Protein AF-A0A0R2JKQ6-F1 (afdb_monomer)

Sequence (51 aa):
MMDIGILIILYVIALLCLMFGVQGKGSAKQKGILTLVGLVFLIGAIIYMAW

Nearest PDB stru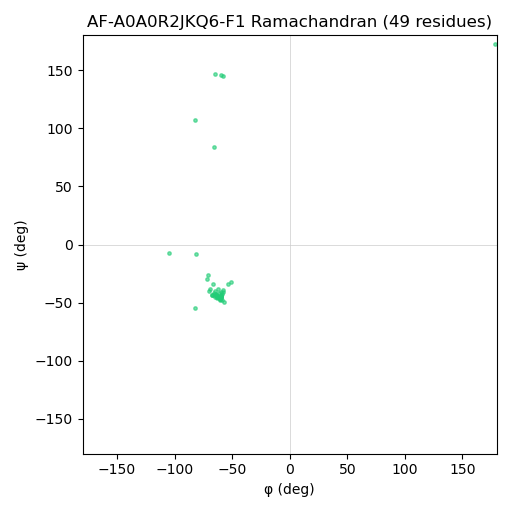ctures (foldseek):
  5bwd-assembly1_A  TM=8.941E-01  e=2.696E+00  Thauera aromatica
  5bwe-assembly1_A  TM=8.763E-01  e=2.696E+00  Thauera aromatica

Organism: NCBI:txid1620

Foldseek 3Di:
DQPVVLLVVLLVQLVVLQCCLVPNDDDVVSSVVSNVVSVVSVVVSVVSVVD

pLDDT: mean 85.18, std 7.79, range [53.22, 92.62]

Mean predicted aligned error: 4.53 Å

Radius of gyration: 12.16 Å; Cα contacts (8 Å, |Δi|>4): 44; chains: 1; bounding box: 26×17×35 Å

Secondary structure (DSSP, 8-state):
---HHHHHHHHHHHHHHHHHHHH-SS-HHHHHHHHHHHHHHHHHHHHHHT-

Structure (mmCIF, N/CA/C/O backbone):
data_AF-A0A0R2JKQ6-F1
#
_entry.id   AF-A0A0R2JKQ6-F1
#
loop_
_atom_site.group_PDB
_atom_site.id
_atom_site.type_symbol
_atom_site.label_atom_id
_atom_site.label_alt_id
_atom_site.label_comp_id
_atom_site.label_asym_id
_atom_site.label_entity_id
_atom_site.label_seq_id
_atom_site.pdbx_PDB_ins_code
_atom_site.Cartn_x
_atom_site.Cartn_y
_atom_site.Cartn_z
_atom_site.occupancy
_atom_site.B_iso_or_equiv
_atom_site.auth_seq_id
_atom_site.auth_comp_id
_atom_site.auth_asym_id
_atom_site.auth_atom_id
_atom_site.pdbx_PDB_model_num
ATOM 1 N N . MET A 1 1 ? 12.645 -5.646 -19.465 1.00 53.22 1 MET A N 1
ATOM 2 C CA . MET A 1 1 ? 11.320 -6.189 -19.106 1.00 53.22 1 MET A CA 1
ATOM 3 C C . MET A 1 1 ? 11.204 -6.018 -17.605 1.00 53.22 1 MET A C 1
ATOM 5 O O . MET A 1 1 ? 11.826 -6.790 -16.895 1.00 53.22 1 MET A O 1
ATOM 9 N N . MET A 1 2 ? 10.575 -4.932 -17.142 1.00 59.69 2 MET A N 1
ATOM 10 C CA . MET A 1 2 ? 10.410 -4.674 -15.703 1.00 59.69 2 MET A CA 1
ATOM 11 C C . MET A 1 2 ? 9.667 -5.845 -15.055 1.00 59.69 2 MET A C 1
ATOM 13 O O . M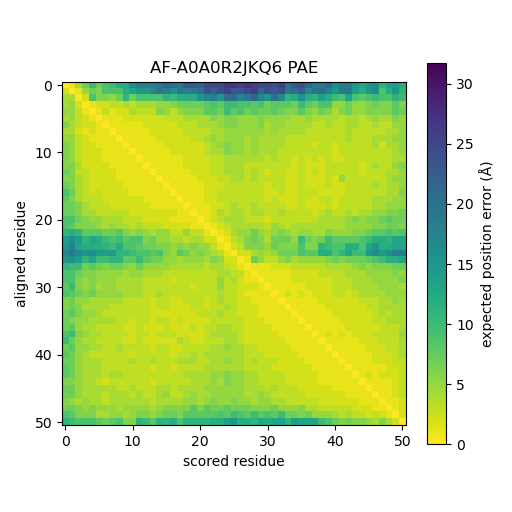ET A 1 2 ? 8.781 -6.420 -15.694 1.00 59.69 2 MET A O 1
ATOM 17 N N . ASP A 1 3 ? 10.007 -6.192 -13.814 1.00 75.62 3 ASP A N 1
ATOM 18 C CA . ASP A 1 3 ? 9.348 -7.254 -13.056 1.00 75.62 3 ASP A CA 1
ATOM 19 C C . ASP A 1 3 ? 7.891 -6.865 -12.757 1.00 75.62 3 ASP A C 1
ATOM 21 O O . ASP A 1 3 ? 7.548 -6.358 -11.689 1.00 75.62 3 ASP A O 1
ATOM 25 N N . ILE A 1 4 ? 7.003 -7.124 -13.721 1.00 78.88 4 ILE A N 1
ATOM 26 C CA . ILE A 1 4 ? 5.552 -6.904 -13.628 1.00 78.88 4 ILE A CA 1
ATOM 27 C C . ILE A 1 4 ? 4.984 -7.543 -12.350 1.00 78.88 4 ILE A C 1
ATOM 29 O O . ILE A 1 4 ? 4.070 -6.995 -11.736 1.00 78.88 4 ILE A O 1
ATOM 33 N N . GLY A 1 5 ? 5.565 -8.662 -11.903 1.00 81.62 5 GLY A N 1
ATOM 34 C CA . GLY A 1 5 ? 5.204 -9.310 -10.642 1.00 81.62 5 GLY A CA 1
ATOM 35 C C . GLY A 1 5 ? 5.396 -8.412 -9.415 1.00 81.62 5 GLY A C 1
ATOM 36 O O . GLY A 1 5 ? 4.519 -8.372 -8.554 1.00 81.62 5 GLY A O 1
ATOM 37 N N . ILE A 1 6 ? 6.484 -7.637 -9.352 1.00 84.00 6 ILE A N 1
ATOM 38 C CA . ILE A 1 6 ? 6.762 -6.717 -8.239 1.00 84.00 6 ILE A CA 1
ATOM 39 C C . ILE A 1 6 ? 5.745 -5.574 -8.233 1.00 84.00 6 ILE A C 1
ATOM 41 O O . ILE A 1 6 ? 5.187 -5.252 -7.185 1.00 84.00 6 ILE A O 1
ATOM 45 N N . LEU A 1 7 ? 5.431 -5.014 -9.404 1.00 84.38 7 LEU A N 1
ATOM 46 C CA . LEU A 1 7 ? 4.414 -3.968 -9.543 1.00 84.38 7 LEU A CA 1
ATOM 47 C C . LEU A 1 7 ? 3.039 -4.440 -9.067 1.00 84.38 7 LEU A C 1
ATOM 49 O O . LEU A 1 7 ? 2.384 -3.738 -8.298 1.00 84.38 7 LEU A O 1
ATOM 53 N N . ILE A 1 8 ? 2.619 -5.643 -9.463 1.00 87.94 8 ILE A N 1
ATOM 54 C CA . ILE A 1 8 ? 1.339 -6.218 -9.030 1.00 87.94 8 ILE A CA 1
ATOM 55 C C . ILE A 1 8 ? 1.299 -6.362 -7.504 1.00 87.94 8 ILE A C 1
A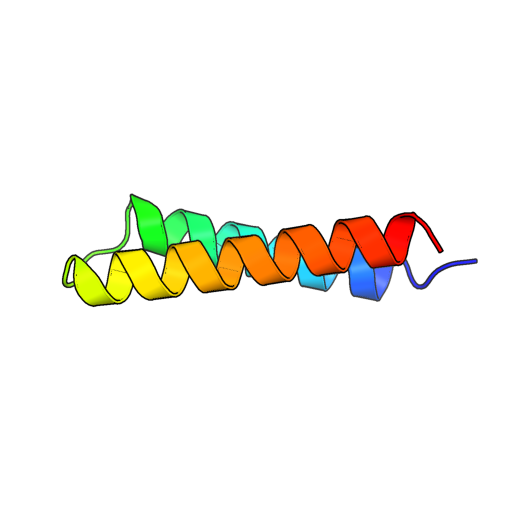TOM 57 O O . ILE A 1 8 ? 0.313 -5.969 -6.881 1.00 87.94 8 ILE A O 1
ATOM 61 N N . ILE A 1 9 ? 2.370 -6.869 -6.888 1.00 88.69 9 ILE A N 1
ATOM 62 C 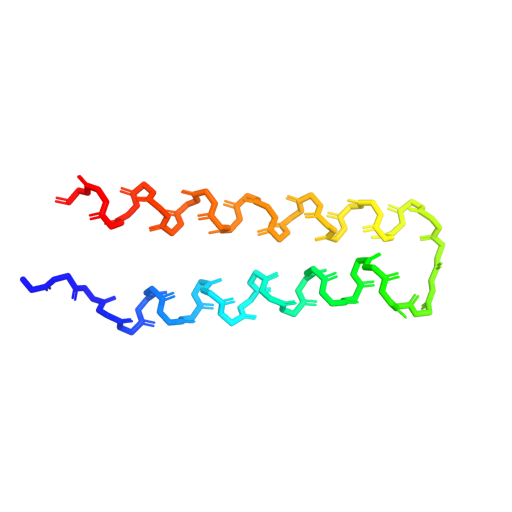CA . ILE A 1 9 ? 2.447 -7.027 -5.430 1.00 88.69 9 ILE A CA 1
ATOM 63 C C . ILE A 1 9 ? 2.348 -5.665 -4.728 1.00 88.69 9 ILE A C 1
ATOM 65 O O . ILE A 1 9 ? 1.573 -5.521 -3.780 1.00 88.69 9 ILE A O 1
ATOM 69 N N . LEU A 1 10 ? 3.070 -4.651 -5.216 1.00 87.88 10 LEU A N 1
ATOM 70 C CA . LEU A 1 10 ? 3.020 -3.290 -4.672 1.00 87.88 10 LEU A CA 1
ATOM 71 C C . LEU A 1 10 ? 1.605 -2.697 -4.750 1.00 87.88 10 LEU A C 1
ATOM 73 O O . LEU A 1 10 ? 1.121 -2.140 -3.764 1.00 87.88 10 LEU A O 1
ATOM 77 N N . TYR A 1 11 ? 0.914 -2.867 -5.881 1.00 88.44 11 TYR A N 1
ATOM 78 C CA . TYR A 1 11 ? -0.463 -2.396 -6.051 1.00 88.44 11 TYR A CA 1
ATOM 79 C C . TYR A 1 11 ? -1.449 -3.101 -5.118 1.00 88.44 11 TYR A C 1
ATOM 81 O O . TYR A 1 11 ? -2.294 -2.442 -4.511 1.00 88.44 11 TYR A O 1
ATOM 89 N N . VAL A 1 12 ? -1.340 -4.425 -4.969 1.00 91.75 12 VAL A N 1
ATOM 90 C CA . VAL A 1 12 ? -2.221 -5.201 -4.083 1.00 91.75 12 VAL A CA 1
ATOM 91 C C . VAL A 1 12 ? -2.045 -4.765 -2.628 1.00 91.75 12 VAL A C 1
ATOM 93 O O . VAL A 1 12 ? -3.036 -4.510 -1.943 1.00 91.75 12 VAL A O 1
ATOM 96 N N . ILE A 1 13 ? -0.803 -4.614 -2.159 1.00 91.62 13 ILE A N 1
ATOM 97 C CA . ILE A 1 13 ? -0.517 -4.165 -0.788 1.00 91.62 13 ILE A CA 1
ATOM 98 C C . ILE A 1 13 ? -1.037 -2.741 -0.566 1.00 91.62 13 ILE A C 1
ATOM 100 O O . ILE A 1 13 ? -1.706 -2.483 0.437 1.00 91.62 13 ILE A O 1
ATOM 104 N N . ALA A 1 14 ? -0.794 -1.828 -1.512 1.00 90.69 14 ALA A N 1
ATOM 105 C CA . ALA A 1 14 ? -1.266 -0.450 -1.417 1.00 90.69 14 ALA A CA 1
ATOM 106 C C . ALA A 1 14 ? -2.799 -0.370 -1.329 1.00 90.69 14 ALA A C 1
ATOM 108 O O . ALA A 1 14 ? -3.332 0.345 -0.477 1.00 90.69 14 ALA A O 1
ATOM 109 N N . LEU A 1 15 ? -3.511 -1.145 -2.155 1.00 90.19 15 LEU A N 1
ATO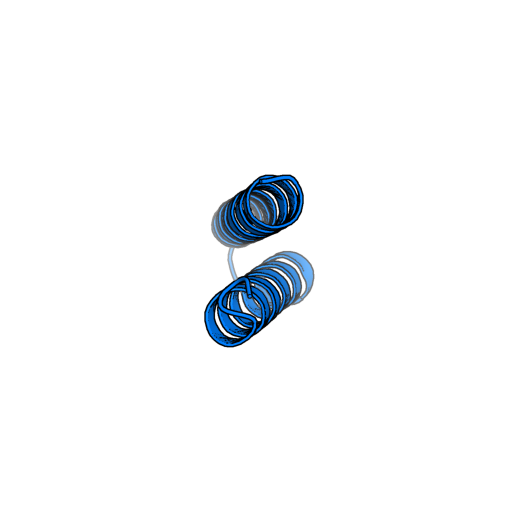M 110 C CA . LEU A 1 15 ? -4.972 -1.219 -2.133 1.00 90.19 15 LEU A CA 1
ATOM 111 C C . LEU A 1 15 ? -5.501 -1.754 -0.804 1.00 90.19 15 LEU A C 1
ATOM 113 O O . LEU A 1 15 ? -6.414 -1.157 -0.237 1.00 90.19 15 LEU A O 1
ATOM 117 N N . LEU A 1 16 ? -4.916 -2.830 -0.272 1.00 90.56 16 LEU A N 1
ATOM 118 C CA . LEU A 1 16 ? -5.314 -3.374 1.026 1.00 90.56 16 LEU A CA 1
ATOM 119 C C . LEU A 1 16 ? -5.103 -2.342 2.141 1.00 90.56 16 LEU A C 1
ATOM 121 O O . LEU A 1 16 ? -6.020 -2.080 2.920 1.00 90.56 16 LEU A O 1
ATOM 125 N N . CYS A 1 17 ? -3.939 -1.692 2.180 1.00 89.81 17 CYS A N 1
ATOM 126 C CA . CYS A 1 17 ? -3.647 -0.638 3.149 1.00 89.81 17 CYS A CA 1
ATOM 127 C C . CYS A 1 17 ? -4.642 0.531 3.062 1.00 89.81 17 CYS A C 1
ATOM 129 O O . CYS A 1 17 ? -5.137 0.992 4.090 1.00 89.81 17 CYS A O 1
ATOM 131 N N . LEU A 1 18 ? -5.001 0.972 1.854 1.00 88.94 18 LEU A N 1
ATOM 132 C CA . LEU A 1 18 ? -6.001 2.024 1.653 1.00 88.94 18 LEU A CA 1
ATOM 133 C C . LEU A 1 18 ? -7.408 1.577 2.077 1.00 88.94 18 LEU A C 1
ATOM 135 O O . LEU A 1 18 ? -8.104 2.321 2.766 1.00 88.94 18 LEU A O 1
ATOM 139 N N . MET A 1 19 ? -7.823 0.355 1.732 1.00 89.12 19 MET A N 1
ATOM 140 C CA . MET A 1 19 ? -9.131 -0.187 2.118 1.00 89.12 19 MET A CA 1
ATOM 141 C C . MET A 1 19 ? -9.284 -0.266 3.637 1.00 89.12 19 MET A C 1
ATOM 143 O O . MET A 1 19 ? -10.283 0.205 4.183 1.00 89.12 19 MET A O 1
ATOM 147 N N . PHE A 1 20 ? -8.285 -0.799 4.340 1.00 88.44 20 PHE A N 1
ATOM 148 C CA . PHE A 1 20 ? -8.296 -0.850 5.801 1.00 88.44 20 PHE A CA 1
ATOM 149 C C . PHE A 1 20 ? -8.089 0.535 6.440 1.00 88.44 20 PHE A C 1
ATOM 151 O O . PHE A 1 20 ? -8.629 0.795 7.515 1.00 88.44 20 PHE A O 1
ATOM 158 N N . GLY A 1 21 ? -7.365 1.443 5.785 1.00 86.81 21 GLY A N 1
ATOM 159 C CA . GLY A 1 21 ? -7.213 2.830 6.222 1.00 86.81 21 GLY A CA 1
ATOM 160 C C . GLY A 1 21 ? -8.536 3.600 6.198 1.00 86.81 21 GLY A C 1
ATOM 161 O O . GLY A 1 21 ? -8.876 4.291 7.156 1.00 86.81 21 GLY A O 1
ATOM 162 N N . VAL A 1 22 ? -9.343 3.423 5.149 1.00 83.00 22 VAL A N 1
ATOM 163 C CA . VAL A 1 22 ? -10.642 4.100 5.004 1.00 83.00 22 VAL A CA 1
ATOM 164 C C . VAL A 1 22 ? -11.738 3.373 5.791 1.00 83.00 22 VAL A C 1
ATOM 166 O O . VAL A 1 22 ? -12.403 3.957 6.652 1.00 83.00 22 VAL A O 1
ATOM 169 N N . GLN A 1 23 ? -11.911 2.075 5.540 1.00 85.00 23 GLN A N 1
ATOM 170 C CA . GLN A 1 23 ? -13.065 1.293 5.999 1.00 85.00 23 GLN A CA 1
ATOM 171 C C . GLN A 1 23 ? -12.761 0.360 7.178 1.00 85.00 23 GLN A C 1
ATOM 173 O O . GLN A 1 23 ? -13.682 -0.226 7.746 1.00 85.00 23 GLN A O 1
ATOM 178 N N . GLY A 1 24 ? -11.497 0.216 7.585 1.00 78.06 24 GLY A N 1
ATOM 179 C CA . GLY A 1 24 ? -11.120 -0.697 8.663 1.00 78.06 24 GLY A CA 1
ATOM 180 C C . GLY A 1 24 ? -11.811 -0.359 9.984 1.00 78.06 24 GLY A C 1
ATOM 181 O O . GLY A 1 24 ? -12.061 0.804 10.309 1.00 78.06 24 GLY A O 1
ATOM 182 N N . LYS A 1 25 ? -12.126 -1.379 10.781 1.00 75.75 25 LYS A N 1
ATOM 183 C CA . LYS A 1 25 ? -12.578 -1.188 12.163 1.00 75.75 25 LYS A CA 1
ATOM 184 C C . LYS A 1 25 ? -11.331 -0.999 13.031 1.00 75.75 25 LYS A C 1
ATOM 186 O O . LYS A 1 25 ? -10.569 -1.938 13.216 1.00 75.75 25 LYS A O 1
ATOM 191 N N . GLY A 1 26 ? -11.083 0.224 13.496 1.00 79.69 26 GLY A N 1
ATOM 192 C CA . GLY A 1 26 ? -9.884 0.570 14.262 1.00 79.69 26 GLY A CA 1
ATOM 193 C C . GLY A 1 26 ? -9.832 2.049 14.644 1.00 79.69 26 GLY A C 1
ATOM 194 O O . GLY A 1 26 ? -10.665 2.844 14.204 1.00 79.69 26 GLY A O 1
ATOM 195 N N . SER A 1 27 ? -8.847 2.416 15.466 1.00 84.62 27 SER A N 1
ATOM 196 C CA . SER A 1 27 ? -8.636 3.803 15.904 1.00 84.62 27 SER A CA 1
ATOM 197 C C . SER A 1 27 ? -8.250 4.711 14.730 1.00 84.62 27 SER A C 1
ATOM 199 O O . SER A 1 27 ? -7.530 4.286 13.824 1.00 84.62 27 SER A O 1
ATOM 201 N N . ALA A 1 28 ? -8.668 5.982 14.761 1.00 85.94 28 ALA A N 1
ATOM 202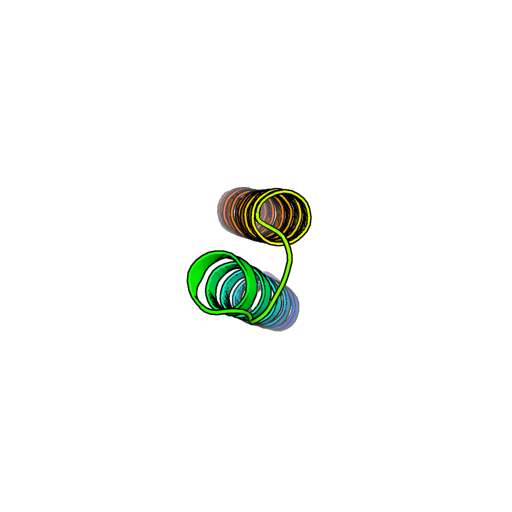 C CA . ALA A 1 28 ? -8.340 6.978 13.733 1.00 85.94 28 ALA A CA 1
ATOM 203 C C . ALA A 1 28 ? -6.825 7.092 13.479 1.00 85.94 28 ALA A C 1
ATOM 205 O O . ALA A 1 28 ? -6.392 7.262 12.342 1.00 85.94 28 ALA A O 1
ATOM 206 N N . LYS A 1 29 ? -6.009 6.904 14.524 1.00 87.00 29 LYS A N 1
ATOM 207 C CA . LYS A 1 29 ? -4.545 6.875 14.412 1.00 87.00 29 LYS A CA 1
ATOM 208 C C . LYS A 1 29 ? -4.055 5.699 13.561 1.00 87.00 29 LYS A C 1
ATOM 210 O O . LYS A 1 29 ? -3.191 5.870 12.711 1.00 87.00 29 LYS A O 1
ATOM 215 N N . GLN A 1 30 ? -4.624 4.515 13.768 1.00 87.62 30 GLN A N 1
ATOM 216 C CA . GLN A 1 30 ? -4.244 3.297 13.051 1.00 87.62 30 GLN A CA 1
ATOM 217 C C . GLN A 1 30 ? -4.677 3.364 11.583 1.00 87.62 30 GLN A C 1
ATOM 219 O O . GLN A 1 30 ? -3.900 3.022 10.697 1.00 87.62 30 GLN A O 1
ATOM 224 N N . LYS A 1 31 ? -5.875 3.901 11.333 1.00 87.38 31 LYS A N 1
ATOM 225 C CA . LYS A 1 31 ? -6.367 4.234 9.992 1.00 87.38 31 LYS A CA 1
ATOM 226 C C . LYS A 1 31 ? -5.435 5.192 9.258 1.00 87.38 31 LYS A C 1
ATOM 228 O O . LYS A 1 31 ? -5.041 4.913 8.134 1.00 87.38 31 LYS A O 1
ATOM 233 N N . GLY A 1 32 ? -5.040 6.281 9.921 1.00 88.44 32 GLY A N 1
ATOM 234 C CA . GLY A 1 32 ? -4.129 7.275 9.358 1.00 88.44 32 GLY A CA 1
ATOM 235 C C . GLY A 1 32 ? -2.784 6.672 8.959 1.00 88.44 32 GLY A C 1
ATOM 236 O O . GLY A 1 32 ? -2.346 6.869 7.831 1.00 88.44 32 GLY A O 1
ATOM 237 N N . ILE A 1 33 ? -2.171 5.879 9.845 1.00 91.19 33 ILE A N 1
ATOM 238 C CA . ILE A 1 33 ? -0.900 5.193 9.562 1.00 91.19 33 ILE A CA 1
ATOM 239 C C . ILE A 1 33 ? -1.048 4.262 8.357 1.00 91.19 33 ILE A C 1
ATOM 241 O O . ILE A 1 33 ? -0.204 4.272 7.468 1.00 91.19 33 ILE A O 1
ATOM 245 N N . LEU A 1 34 ? -2.128 3.484 8.300 1.00 90.19 34 LEU A N 1
ATOM 246 C CA . LEU A 1 34 ? -2.317 2.499 7.243 1.00 90.19 34 LEU A CA 1
ATOM 247 C C . LEU A 1 34 ? -2.577 3.146 5.875 1.00 90.19 34 LEU A C 1
ATOM 249 O O . LEU A 1 34 ? -2.009 2.708 4.877 1.00 90.19 34 LEU A O 1
ATOM 253 N N . THR A 1 35 ? -3.336 4.243 5.840 1.00 89.75 35 THR A N 1
ATOM 254 C CA . THR A 1 35 ? -3.490 5.081 4.642 1.00 89.75 35 THR A CA 1
ATOM 255 C C . THR A 1 35 ? -2.145 5.645 4.184 1.00 89.75 35 THR A C 1
ATOM 257 O O . THR A 1 35 ? -1.842 5.607 2.995 1.00 89.75 35 THR A O 1
ATOM 260 N N . LEU A 1 36 ? -1.316 6.126 5.117 1.00 92.50 36 LEU A N 1
ATOM 261 C CA . LEU A 1 36 ? -0.004 6.707 4.814 1.00 92.50 36 LEU A CA 1
ATOM 262 C C . LEU A 1 36 ? 0.954 5.658 4.234 1.00 92.50 36 LEU A C 1
ATOM 264 O O . LEU A 1 36 ? 1.605 5.910 3.224 1.00 92.50 36 LEU A O 1
ATOM 268 N N . VAL A 1 37 ? 0.975 4.456 4.817 1.00 92.31 37 VAL A N 1
ATOM 269 C CA . VAL A 1 37 ? 1.741 3.308 4.307 1.00 92.31 37 VAL A CA 1
ATOM 270 C C . VAL A 1 37 ? 1.276 2.923 2.900 1.00 92.31 37 VAL A C 1
ATOM 272 O O . VAL A 1 37 ? 2.109 2.778 2.009 1.00 92.31 37 VAL A O 1
ATOM 275 N N . GLY A 1 38 ? -0.037 2.826 2.665 1.00 91.69 38 GLY A N 1
ATOM 276 C CA . GLY A 1 38 ? -0.581 2.534 1.334 1.00 91.69 38 GLY A CA 1
ATOM 2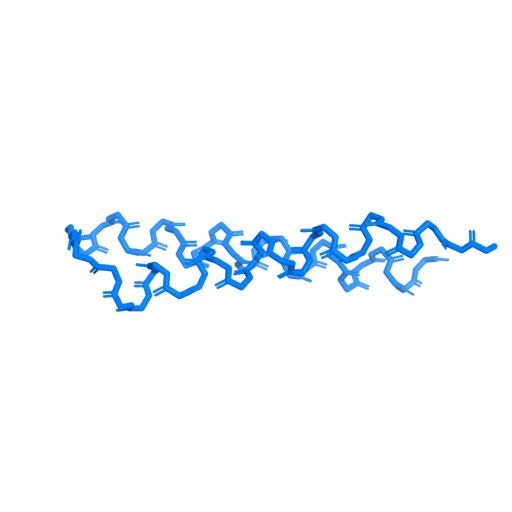77 C C . GLY A 1 38 ? -0.154 3.556 0.276 1.00 91.69 38 GLY A C 1
ATOM 278 O O . GLY A 1 38 ? 0.200 3.181 -0.839 1.00 91.69 38 GLY A O 1
ATOM 279 N N . LEU A 1 39 ? -0.102 4.838 0.645 1.00 91.56 39 LEU A N 1
ATOM 280 C CA . LEU A 1 39 ? 0.351 5.927 -0.224 1.00 91.56 39 LEU A CA 1
ATOM 281 C C . LEU A 1 39 ? 1.839 5.812 -0.585 1.00 91.56 39 LEU A C 1
ATOM 283 O O . LEU A 1 39 ? 2.200 5.994 -1.745 1.00 91.56 39 LEU A O 1
ATOM 287 N N . VAL A 1 40 ? 2.694 5.454 0.379 1.00 92.62 40 VAL A N 1
ATOM 288 C CA . VAL A 1 40 ? 4.133 5.230 0.146 1.00 92.62 40 VAL A CA 1
ATOM 289 C C . VAL A 1 40 ? 4.361 4.082 -0.838 1.00 92.62 40 VAL A C 1
ATOM 291 O O . VAL A 1 40 ? 5.155 4.225 -1.767 1.00 92.62 40 VAL A O 1
ATOM 294 N N . PHE A 1 41 ? 3.634 2.972 -0.684 1.00 90.19 41 PHE A N 1
ATOM 295 C CA . PHE A 1 41 ? 3.704 1.845 -1.618 1.00 90.19 41 PHE A CA 1
ATOM 296 C C . PHE A 1 41 ? 3.250 2.231 -3.032 1.00 90.19 41 PHE A C 1
ATOM 298 O O . PHE A 1 41 ? 3.865 1.807 -4.010 1.00 90.19 41 PHE A O 1
ATOM 305 N N . LEU A 1 42 ? 2.223 3.077 -3.147 1.00 88.94 42 LEU A N 1
ATOM 306 C CA . LEU A 1 42 ? 1.730 3.562 -4.435 1.00 88.94 42 LEU A CA 1
ATOM 307 C C . LEU A 1 42 ? 2.753 4.474 -5.132 1.00 88.94 42 LEU A C 1
ATOM 309 O O . LEU A 1 42 ? 3.008 4.321 -6.323 1.00 88.94 42 LEU A O 1
ATOM 313 N N . ILE A 1 43 ? 3.385 5.382 -4.383 1.00 89.88 43 ILE A N 1
ATOM 314 C CA . ILE A 1 43 ? 4.459 6.248 -4.893 1.00 89.88 43 ILE A CA 1
ATOM 315 C C . ILE A 1 43 ? 5.662 5.403 -5.325 1.00 89.88 43 ILE A C 1
ATOM 317 O O . ILE A 1 43 ? 6.193 5.614 -6.412 1.00 89.88 43 ILE A O 1
ATOM 321 N N . GLY A 1 44 ? 6.060 4.413 -4.520 1.00 87.06 44 GLY A N 1
ATOM 322 C CA . GLY A 1 44 ? 7.140 3.487 -4.865 1.00 87.06 44 GLY A CA 1
ATOM 323 C C . GLY A 1 44 ? 6.872 2.726 -6.166 1.00 87.06 44 GLY A C 1
ATOM 324 O O . GLY A 1 44 ? 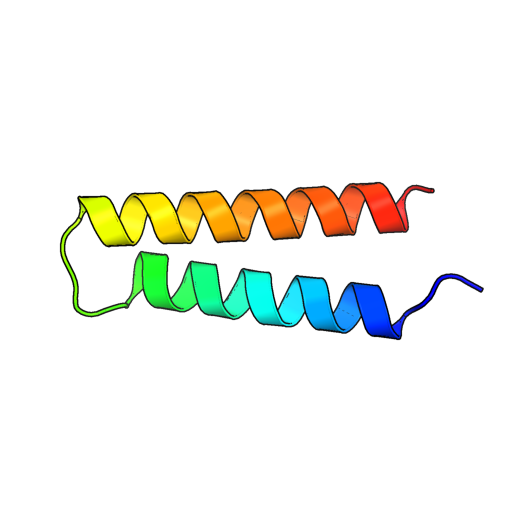7.767 2.612 -6.999 1.00 87.06 44 GLY A O 1
ATOM 325 N N . ALA A 1 45 ? 5.631 2.279 -6.385 1.00 85.69 45 ALA A N 1
ATOM 326 C CA . ALA A 1 45 ? 5.225 1.627 -7.630 1.00 85.69 45 ALA A CA 1
ATOM 327 C C . ALA A 1 45 ? 5.297 2.567 -8.846 1.00 85.69 45 ALA A C 1
ATOM 329 O O . ALA A 1 45 ? 5.747 2.153 -9.910 1.00 85.69 45 ALA A O 1
ATOM 330 N N . ILE A 1 46 ? 4.900 3.836 -8.690 1.00 85.81 46 ILE A N 1
ATOM 331 C CA . ILE A 1 46 ? 4.981 4.845 -9.761 1.00 85.81 46 ILE A CA 1
ATOM 332 C C . ILE A 1 46 ? 6.440 5.128 -10.127 1.00 85.81 46 ILE A C 1
ATOM 334 O O . ILE A 1 46 ? 6.777 5.154 -11.306 1.00 85.81 46 ILE A O 1
ATOM 338 N N . ILE A 1 47 ? 7.309 5.305 -9.127 1.00 87.12 47 ILE A N 1
ATOM 339 C CA . ILE A 1 47 ? 8.745 5.524 -9.346 1.00 87.12 47 ILE A CA 1
ATOM 340 C C . ILE A 1 47 ? 9.365 4.312 -10.047 1.00 87.12 47 ILE A C 1
ATOM 342 O O . ILE A 1 47 ? 10.141 4.488 -10.977 1.00 87.12 47 ILE A O 1
ATOM 346 N N . TYR A 1 48 ? 8.989 3.096 -9.641 1.00 83.56 48 TYR A N 1
ATOM 347 C CA . TYR A 1 48 ? 9.470 1.863 -10.265 1.00 83.56 48 TYR A CA 1
ATOM 348 C C . TYR A 1 48 ? 8.981 1.696 -11.712 1.00 83.56 48 TYR A C 1
ATOM 350 O O . TYR A 1 48 ? 9.723 1.188 -12.536 1.00 83.56 48 TYR A O 1
ATOM 358 N N . MET A 1 49 ? 7.765 2.143 -12.050 1.00 78.06 49 MET A N 1
ATO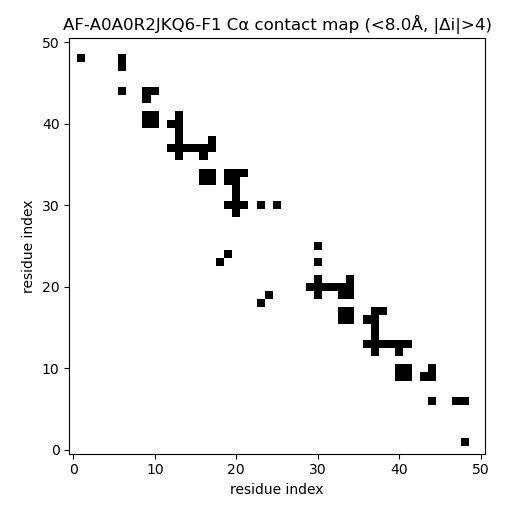M 359 C CA . MET A 1 49 ? 7.298 2.187 -13.447 1.00 78.06 49 MET A CA 1
ATOM 360 C C . MET A 1 49 ? 7.991 3.263 -14.291 1.00 78.06 49 MET A C 1
ATOM 362 O O . MET A 1 49 ? 8.028 3.149 -15.514 1.00 78.06 49 MET A O 1
ATOM 366 N N . ALA A 1 50 ? 8.470 4.335 -13.661 1.00 77.56 50 ALA A N 1
ATOM 367 C CA . ALA A 1 50 ? 9.120 5.448 -14.346 1.00 77.56 50 ALA A CA 1
ATOM 368 C C . ALA A 1 50 ? 10.602 5.184 -14.680 1.00 77.56 50 ALA A C 1
ATOM 370 O O . ALA A 1 50 ? 11.205 6.002 -15.377 1.00 77.56 50 ALA A O 1
ATOM 371 N N . TRP A 1 51 ? 11.173 4.084 -14.176 1.00 67.88 51 TRP A N 1
ATOM 372 C CA . TRP A 1 51 ? 12.569 3.670 -14.343 1.00 67.88 51 TRP A CA 1
ATOM 373 C C . TRP A 1 51 ? 12.667 2.446 -15.253 1.00 67.88 51 TRP A C 1
ATOM 375 O O . TRP A 1 51 ? 13.412 2.506 -16.256 1.00 67.88 51 TRP A O 1
#

Solvent-accessible surface area (backbone atoms only — not comparable to full-atom values): 2749 Å² total; per-residue (Å²): 132,77,65,60,68,58,48,53,52,34,52,52,52,16,50,51,26,37,50,43,23,75,70,44,93,69,54,71,68,58,20,50,52,30,33,52,53,13,50,53,35,45,52,51,41,52,55,59,72,74,105